Protein AF-A0A5C7DYI7-F1 (afdb_monomer_lite)

Organism: NCBI:txid488546

Sequence (52 aa):
MKKLEDIKAMSFEKKMQIQKQLFDFISNNDLENVKNLLKDYPIKESFYEAHF

Radius of gyration: 13.01 Å; chains: 1; bounding box: 25×35×26 Å

Foldseek 3Di:
DADPVVVVPDDPVVVVVLVVVLVVCVVVVVVVVNVVSCVHVPDPDDDDPPPD

pLDDT: mean 86.83, std 12.56, range [53.75, 98.06]

Structure (mmCIF, N/CA/C/O backbone):
data_AF-A0A5C7DYI7-F1
#
_entry.id   AF-A0A5C7DYI7-F1
#
loop_
_atom_site.group_PDB
_atom_site.id
_atom_site.type_symbol
_atom_site.label_atom_id
_atom_site.label_alt_id
_atom_site.label_comp_id
_atom_site.label_asym_id
_atom_site.label_entity_id
_atom_site.label_seq_id
_atom_site.pdbx_PDB_ins_code
_atom_site.Cartn_x
_atom_site.Cartn_y
_atom_site.Cartn_z
_atom_site.occupancy
_atom_site.B_iso_or_equiv
_atom_site.auth_seq_id
_atom_site.auth_comp_id
_atom_site.auth_asym_id
_atom_site.auth_atom_id
_atom_site.pdbx_PDB_model_num
ATOM 1 N N . MET A 1 1 ? -4.436 0.835 -11.658 1.00 84.31 1 MET A N 1
ATOM 2 C CA . MET A 1 1 ? -3.408 -0.228 -11.580 1.00 84.31 1 MET A CA 1
ATOM 3 C C . MET A 1 1 ? -2.127 0.238 -12.234 1.00 84.31 1 MET A C 1
ATOM 5 O O . MET A 1 1 ? -2.116 0.474 -13.439 1.00 84.31 1 MET A O 1
ATOM 9 N N . LYS A 1 2 ? -1.061 0.423 -11.450 1.00 84.19 2 LYS A N 1
ATOM 10 C CA . LYS A 1 2 ? 0.268 0.730 -11.990 1.00 84.19 2 LYS A CA 1
ATOM 11 C C . LYS A 1 2 ? 0.872 -0.514 -12.636 1.00 84.19 2 LYS A C 1
ATOM 13 O O . LYS A 1 2 ? 0.548 -1.638 -12.250 1.00 84.19 2 LYS A O 1
ATOM 18 N N . LYS A 1 3 ? 1.760 -0.311 -13.610 1.00 87.25 3 LYS A N 1
ATOM 19 C CA . LYS A 1 3 ? 2.499 -1.415 -14.225 1.00 87.25 3 LYS A CA 1
ATOM 20 C C . LYS A 1 3 ? 3.567 -1.936 -13.268 1.00 87.25 3 LYS A C 1
ATOM 22 O O . LYS A 1 3 ? 4.093 -1.195 -12.436 1.00 87.25 3 LYS A O 1
ATOM 27 N N . LEU A 1 4 ? 3.904 -3.216 -13.393 1.00 83.75 4 LEU A N 1
ATOM 28 C CA . LEU A 1 4 ? 4.909 -3.854 -12.542 1.00 83.75 4 LEU A CA 1
ATOM 29 C C . LEU A 1 4 ? 6.291 -3.218 -12.723 1.00 83.75 4 LEU A C 1
ATOM 31 O O . LEU A 1 4 ? 7.040 -3.108 -11.756 1.00 83.75 4 LEU A O 1
ATOM 35 N N . GLU A 1 5 ? 6.620 -2.774 -13.933 1.00 87.44 5 GLU A N 1
ATOM 36 C CA . GLU A 1 5 ? 7.876 -2.099 -14.265 1.00 87.44 5 GLU A CA 1
ATOM 37 C C . GLU A 1 5 ? 8.003 -0.775 -13.500 1.00 87.44 5 GLU A C 1
ATOM 39 O O . GLU A 1 5 ? 9.029 -0.527 -12.865 1.00 87.44 5 GLU A O 1
ATOM 44 N N . ASP A 1 6 ? 6.924 0.013 -13.452 1.00 88.69 6 ASP A N 1
ATOM 45 C CA . ASP A 1 6 ? 6.870 1.282 -12.717 1.00 88.69 6 ASP A CA 1
ATOM 46 C C . ASP A 1 6 ? 7.001 1.063 -11.201 1.00 88.69 6 ASP A C 1
ATOM 48 O O . ASP A 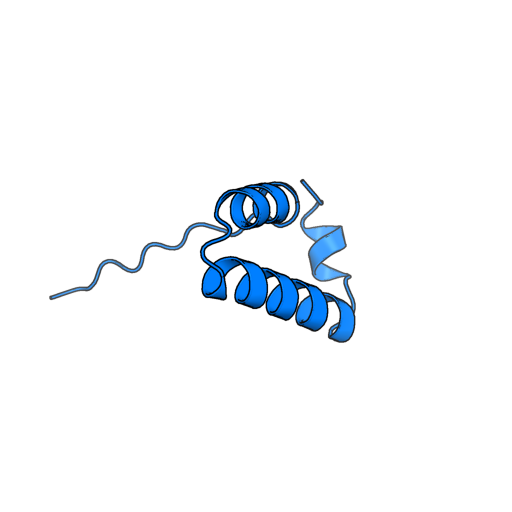1 6 ? 7.633 1.848 -10.491 1.00 88.69 6 ASP A O 1
ATOM 52 N N . ILE A 1 7 ? 6.420 -0.028 -10.686 1.00 86.06 7 ILE A N 1
ATOM 53 C CA . ILE A 1 7 ? 6.521 -0.407 -9.270 1.00 86.06 7 ILE A CA 1
ATOM 54 C C . ILE A 1 7 ? 7.938 -0.868 -8.924 1.00 86.06 7 ILE A C 1
ATOM 56 O O . ILE A 1 7 ? 8.474 -0.506 -7.873 1.00 86.06 7 ILE A O 1
ATOM 60 N N . LYS A 1 8 ? 8.583 -1.633 -9.808 1.00 85.88 8 LYS A N 1
ATOM 61 C CA . LYS A 1 8 ? 9.972 -2.066 -9.622 1.00 85.88 8 LYS A CA 1
ATOM 62 C C . LYS A 1 8 ? 10.926 -0.875 -9.605 1.00 85.88 8 LYS A C 1
ATOM 64 O O . LYS A 1 8 ? 11.773 -0.828 -8.713 1.00 85.88 8 LYS A O 1
ATOM 69 N N . ALA A 1 9 ? 10.723 0.090 -10.503 1.00 93.69 9 ALA A N 1
ATOM 70 C CA . ALA A 1 9 ? 11.536 1.297 -10.638 1.00 93.69 9 ALA A CA 1
ATOM 71 C C . ALA A 1 9 ? 11.348 2.329 -9.508 1.00 93.69 9 ALA A C 1
ATOM 73 O O . ALA A 1 9 ? 12.136 3.268 -9.406 1.00 93.69 9 ALA A O 1
ATOM 74 N N . MET A 1 10 ? 10.334 2.184 -8.643 1.00 93.31 10 MET A N 1
ATOM 75 C CA . MET A 1 10 ? 10.148 3.098 -7.513 1.00 93.31 10 MET A CA 1
ATOM 76 C C . MET A 1 10 ? 11.323 3.056 -6.532 1.00 93.31 10 MET A C 1
ATOM 78 O O . MET A 1 10 ? 11.818 1.980 -6.174 1.00 93.31 10 MET A O 1
ATOM 82 N N . SER A 1 11 ? 11.702 4.242 -6.046 1.00 96.06 11 SER A N 1
ATOM 83 C CA . SER A 1 11 ? 12.702 4.383 -4.992 1.00 96.06 11 SER A CA 1
ATOM 84 C C . SER A 1 11 ? 12.270 3.647 -3.726 1.00 96.06 11 SER A C 1
ATOM 86 O O . SER A 1 11 ? 11.078 3.474 -3.446 1.00 96.06 11 SER A O 1
ATOM 88 N N . PHE A 1 12 ? 13.259 3.223 -2.944 1.00 92.81 12 PHE A N 1
ATOM 89 C CA . PHE A 1 12 ? 13.027 2.561 -1.666 1.00 92.81 12 PHE A CA 1
ATOM 90 C C . PHE A 1 12 ? 12.162 3.416 -0.726 1.00 92.81 12 PHE A C 1
ATOM 92 O O . PHE A 1 12 ? 11.177 2.928 -0.178 1.00 92.81 12 PHE A O 1
ATOM 99 N N . GLU A 1 13 ? 12.457 4.713 -0.622 1.00 96.44 13 GLU A N 1
ATOM 100 C CA . GLU A 1 13 ? 11.694 5.664 0.198 1.00 96.44 13 GLU A CA 1
ATOM 101 C C . GLU A 1 13 ? 10.216 5.712 -0.192 1.00 96.44 13 GLU A C 1
ATOM 103 O O . GLU A 1 13 ? 9.338 5.677 0.671 1.00 96.44 13 GLU A O 1
ATOM 108 N N . LYS A 1 14 ? 9.922 5.725 -1.498 1.00 94.38 14 LYS A N 1
ATOM 109 C CA . LYS A 1 14 ? 8.543 5.763 -1.983 1.00 94.38 14 LYS A CA 1
ATOM 110 C C . LYS A 1 14 ? 7.800 4.464 -1.678 1.00 94.38 14 LYS A C 1
ATOM 112 O O . LYS A 1 14 ? 6.638 4.510 -1.285 1.00 94.38 14 LYS A O 1
ATOM 117 N N . LYS A 1 15 ? 8.475 3.314 -1.789 1.00 91.75 15 LYS A N 1
ATOM 118 C CA . LYS A 1 15 ? 7.920 2.013 -1.375 1.00 91.75 15 LYS A CA 1
ATOM 119 C C . LYS A 1 15 ? 7.606 1.996 0.124 1.00 91.75 15 LYS A C 1
ATOM 121 O O . LYS A 1 15 ? 6.524 1.561 0.503 1.00 91.75 15 LYS A O 1
ATOM 126 N N . MET A 1 16 ? 8.499 2.537 0.953 1.00 94.62 16 MET A N 1
ATOM 127 C CA . MET A 1 16 ? 8.307 2.616 2.404 1.00 94.62 16 MET A CA 1
ATOM 128 C C . MET A 1 16 ? 7.131 3.526 2.787 1.00 94.62 16 MET A C 1
ATOM 130 O O . MET A 1 16 ? 6.345 3.178 3.664 1.00 94.62 16 MET A O 1
ATOM 134 N N . GLN A 1 17 ? 6.957 4.658 2.098 1.00 95.94 17 GLN A N 1
ATOM 135 C CA . GLN A 1 17 ? 5.801 5.540 2.297 1.00 95.94 17 GLN A CA 1
ATOM 136 C C . GLN A 1 17 ? 4.478 4.844 1.955 1.00 95.94 17 GLN A C 1
ATOM 138 O O . GLN A 1 17 ? 3.538 4.910 2.742 1.00 95.94 17 GLN A O 1
ATOM 143 N N . ILE A 1 18 ? 4.418 4.138 0.820 1.00 94.19 18 ILE A N 1
ATOM 144 C CA . ILE A 1 18 ? 3.222 3.384 0.407 1.00 94.19 18 ILE A CA 1
ATOM 145 C C . ILE A 1 18 ? 2.910 2.272 1.416 1.00 94.19 18 ILE A C 1
ATOM 147 O O . ILE A 1 18 ? 1.756 2.090 1.794 1.00 94.19 18 ILE A O 1
ATOM 151 N N . GLN A 1 19 ? 3.934 1.553 1.886 1.00 92.81 19 GLN A N 1
ATOM 152 C CA . GLN A 1 19 ? 3.776 0.513 2.901 1.00 92.81 19 GLN A CA 1
ATOM 153 C C . GLN A 1 19 ? 3.238 1.092 4.214 1.00 92.81 19 GLN A C 1
ATOM 155 O O . GLN A 1 19 ? 2.288 0.546 4.768 1.00 92.81 19 GLN A O 1
ATOM 160 N N . LYS A 1 20 ? 3.800 2.211 4.689 1.00 96.44 20 LYS A N 1
ATOM 161 C CA . LYS A 1 20 ? 3.317 2.899 5.892 1.00 96.44 20 LYS A CA 1
ATOM 162 C C . LYS A 1 20 ? 1.852 3.316 5.745 1.00 96.44 20 LYS A C 1
ATOM 164 O O . LYS A 1 20 ? 1.052 3.002 6.613 1.00 96.44 20 LYS A O 1
ATOM 169 N N . GLN A 1 21 ? 1.495 3.929 4.618 1.00 96.44 21 GLN A N 1
ATOM 170 C CA . GLN A 1 21 ? 0.118 4.330 4.332 1.00 96.44 21 GLN A CA 1
ATOM 171 C C . GLN A 1 21 ? -0.851 3.135 4.349 1.00 96.44 21 GLN A C 1
ATOM 173 O O . GLN A 1 21 ? -1.937 3.230 4.914 1.00 96.44 21 GLN A O 1
ATOM 178 N N . LEU A 1 22 ? -0.462 1.996 3.765 1.00 95.12 22 LEU A N 1
ATOM 179 C CA . LEU A 1 22 ? -1.273 0.778 3.808 1.00 95.12 22 LEU A CA 1
ATOM 180 C C . LEU A 1 22 ? -1.458 0.269 5.247 1.00 95.12 22 LEU A C 1
ATOM 182 O O . LEU A 1 22 ? -2.576 -0.079 5.624 1.00 95.12 22 LEU A O 1
ATOM 186 N N . PHE A 1 23 ? -0.393 0.249 6.055 1.00 95.50 23 PHE A N 1
ATOM 187 C CA . PHE A 1 23 ? -0.487 -0.130 7.468 1.00 95.50 23 PHE A CA 1
ATOM 188 C C . PHE A 1 23 ? -1.381 0.815 8.266 1.00 95.50 23 PHE A C 1
ATOM 190 O O . PHE A 1 23 ? -2.156 0.339 9.094 1.00 95.50 23 PHE A O 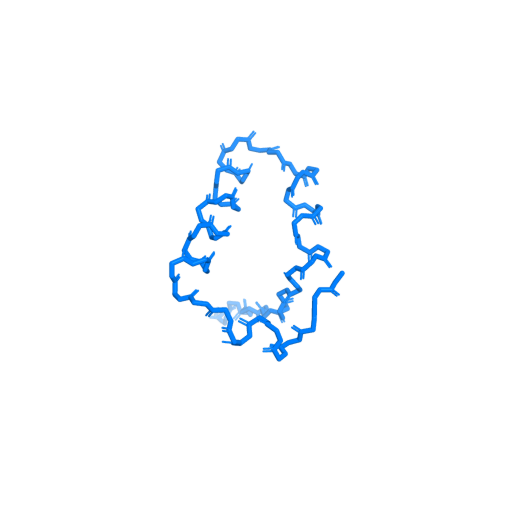1
ATOM 197 N N . ASP A 1 24 ? -1.319 2.119 8.002 1.00 98.06 24 ASP A N 1
ATOM 198 C CA . ASP A 1 24 ? -2.175 3.106 8.658 1.00 98.06 24 ASP A CA 1
ATOM 199 C C . ASP A 1 24 ? -3.654 2.850 8.323 1.00 98.06 24 ASP A C 1
ATOM 201 O O . ASP A 1 24 ? -4.494 2.850 9.222 1.00 98.06 24 ASP A O 1
ATOM 205 N N . PHE A 1 25 ? -3.992 2.545 7.064 1.00 97.62 25 PHE A N 1
ATOM 206 C CA . PHE A 1 25 ? -5.367 2.181 6.697 1.00 97.62 25 PHE A CA 1
ATOM 207 C C . PHE A 1 25 ? -5.836 0.891 7.380 1.00 97.62 25 PHE A C 1
ATOM 209 O O . PHE A 1 25 ? -6.935 0.857 7.929 1.00 97.62 25 PHE A O 1
ATOM 216 N N . ILE A 1 26 ? -4.999 -0.153 7.405 1.00 95.56 26 ILE A N 1
ATOM 217 C CA . ILE A 1 26 ? -5.328 -1.428 8.066 1.00 95.56 26 ILE A CA 1
AT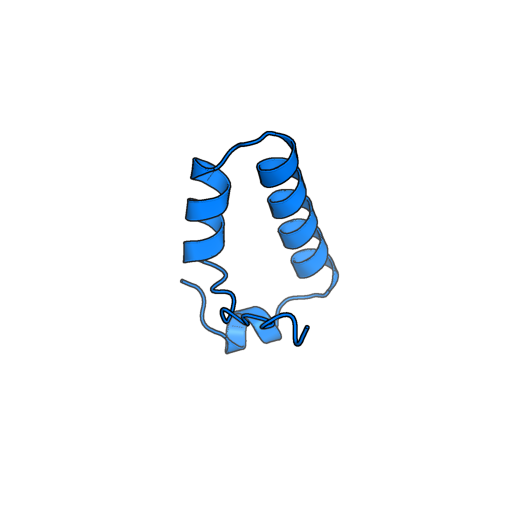OM 218 C C . ILE A 1 26 ? -5.539 -1.221 9.569 1.00 95.56 26 ILE A C 1
ATOM 220 O O . ILE A 1 26 ? -6.522 -1.703 10.126 1.00 95.56 26 ILE A O 1
ATOM 224 N N . SER A 1 27 ? -4.644 -0.475 10.217 1.00 96.94 27 SER A N 1
ATOM 225 C CA . SER A 1 27 ? -4.680 -0.238 11.666 1.00 96.94 27 SER A CA 1
ATOM 226 C C . SER A 1 27 ? -5.917 0.553 12.092 1.00 96.94 27 SER A C 1
ATOM 228 O O . SER A 1 27 ? -6.421 0.363 13.194 1.00 96.94 27 SER A O 1
ATOM 230 N N . ASN A 1 28 ? -6.432 1.402 11.200 1.00 97.88 28 ASN A N 1
ATOM 231 C CA . ASN A 1 28 ? -7.659 2.168 11.404 1.00 97.88 28 ASN A CA 1
ATOM 232 C C . ASN A 1 28 ? -8.926 1.453 10.895 1.00 97.88 28 ASN A C 1
ATOM 234 O O . ASN A 1 28 ? -10.002 2.045 10.920 1.00 97.88 28 ASN A O 1
ATOM 238 N N . ASN A 1 29 ? -8.821 0.198 10.436 1.00 95.94 29 ASN A N 1
ATOM 239 C CA . ASN A 1 29 ? -9.919 -0.564 9.829 1.00 95.94 29 ASN A CA 1
ATOM 240 C C . ASN A 1 29 ? -10.586 0.158 8.634 1.00 95.94 29 ASN A C 1
ATOM 242 O O . ASN A 1 29 ? -11.774 -0.013 8.357 1.00 95.94 29 ASN A O 1
ATOM 246 N N . ASP A 1 30 ? -9.815 0.966 7.905 1.00 97.75 30 ASP A N 1
ATOM 247 C CA . ASP A 1 30 ? -10.265 1.714 6.732 1.00 97.75 30 ASP A CA 1
ATOM 248 C C . ASP A 1 30 ? -10.184 0.835 5.475 1.00 97.75 30 ASP A C 1
ATOM 250 O O . ASP A 1 30 ? -9.304 0.957 4.615 1.00 97.75 30 ASP A O 1
ATOM 254 N N . LEU A 1 31 ? -11.108 -0.122 5.395 1.00 94.75 31 LEU A N 1
ATOM 255 C CA . LEU A 1 31 ? -11.139 -1.128 4.333 1.00 94.75 31 LEU A CA 1
ATOM 256 C C . LEU A 1 31 ? -11.360 -0.520 2.939 1.00 94.75 31 LEU A C 1
ATOM 258 O O . LEU A 1 31 ? -10.913 -1.088 1.938 1.00 94.75 31 LEU A O 1
ATOM 262 N N . GLU A 1 32 ? -12.033 0.630 2.855 1.00 96.56 32 GLU A N 1
ATOM 263 C CA . GLU A 1 32 ? -12.282 1.314 1.587 1.00 96.56 32 GLU A CA 1
ATOM 264 C C . GLU A 1 32 ? -10.977 1.853 0.995 1.00 96.56 32 GLU A C 1
ATOM 266 O O . GLU A 1 32 ? -10.668 1.592 -0.175 1.00 96.56 32 GLU A O 1
ATOM 271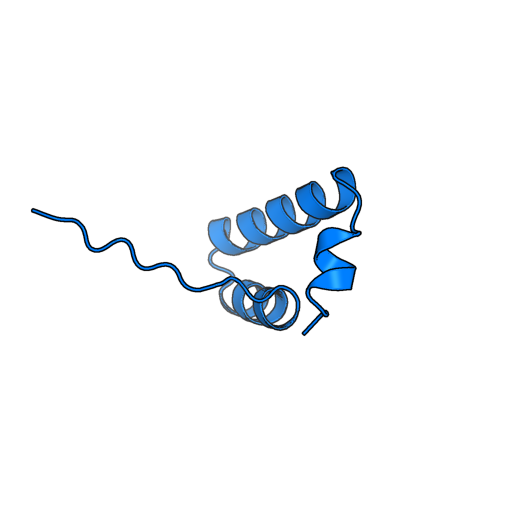 N N . ASN A 1 33 ? -10.156 2.515 1.812 1.00 96.25 33 ASN A N 1
ATOM 272 C CA . ASN A 1 33 ? -8.869 3.024 1.357 1.00 96.25 33 ASN A CA 1
ATOM 273 C C . ASN A 1 33 ? -7.824 1.925 1.145 1.00 96.25 33 ASN A C 1
ATOM 275 O O . ASN A 1 33 ? -7.038 2.028 0.198 1.00 96.25 33 ASN A O 1
ATOM 279 N N . VAL A 1 34 ? -7.870 0.823 1.907 1.00 94.44 34 VAL A N 1
ATOM 280 C CA . VAL A 1 34 ? -7.092 -0.388 1.583 1.00 94.44 34 VAL A CA 1
ATOM 281 C C . VAL A 1 34 ? -7.432 -0.869 0.172 1.00 94.44 34 VAL A C 1
ATOM 283 O O . VAL A 1 34 ? -6.544 -1.008 -0.673 1.00 94.44 34 VAL A O 1
ATOM 286 N N . LYS A 1 35 ? -8.721 -1.070 -0.127 1.00 92.56 35 LYS A N 1
ATOM 287 C CA . LYS A 1 35 ? -9.165 -1.544 -1.444 1.00 92.56 35 LYS A CA 1
ATOM 288 C C . LYS A 1 35 ? -8.752 -0.585 -2.558 1.00 92.56 35 LYS A C 1
ATOM 290 O O . LYS A 1 35 ? -8.326 -1.033 -3.621 1.00 92.56 35 LYS A O 1
ATOM 295 N N . ASN A 1 36 ? -8.871 0.721 -2.332 1.00 94.38 36 ASN A N 1
ATOM 296 C CA . ASN A 1 36 ? -8.478 1.727 -3.315 1.00 94.38 36 ASN A CA 1
ATOM 297 C C . ASN A 1 36 ? -6.969 1.718 -3.581 1.00 94.38 36 ASN A C 1
ATOM 299 O O . ASN A 1 36 ? -6.574 1.766 -4.743 1.00 94.38 36 ASN A O 1
ATOM 303 N N . LEU A 1 37 ? -6.133 1.565 -2.551 1.00 93.69 37 LEU A N 1
ATOM 304 C CA . LEU A 1 37 ? -4.681 1.475 -2.713 1.00 93.69 37 LEU A CA 1
ATOM 305 C C . LEU A 1 37 ? -4.274 0.216 -3.496 1.00 93.69 37 LEU A C 1
ATOM 307 O O . LEU A 1 37 ? -3.472 0.294 -4.428 1.00 93.69 37 LEU A O 1
ATOM 311 N N . LEU A 1 38 ? -4.868 -0.939 -3.182 1.00 90.25 38 LEU A N 1
ATOM 312 C CA . LEU A 1 38 ? -4.551 -2.209 -3.847 1.00 90.25 38 LEU A CA 1
ATOM 313 C C . LEU A 1 38 ? -4.949 -2.246 -5.334 1.00 90.25 38 LEU A C 1
ATOM 315 O O . LEU A 1 38 ? -4.353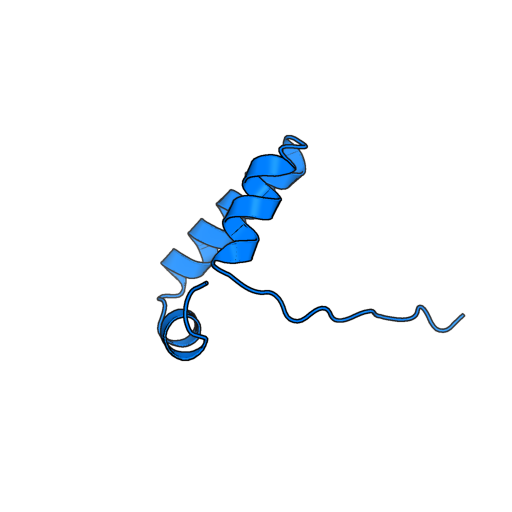 -3.001 -6.101 1.00 90.25 38 LEU A O 1
ATOM 319 N N . LYS A 1 39 ? -5.880 -1.388 -5.786 1.00 90.25 39 LYS A N 1
ATOM 320 C CA . LYS A 1 39 ? -6.160 -1.208 -7.226 1.00 90.25 39 LYS A CA 1
ATOM 321 C C . LYS A 1 39 ? -4.947 -0.690 -7.990 1.00 90.25 39 LYS A C 1
ATOM 323 O O . LYS A 1 39 ? -4.821 -0.963 -9.183 1.00 90.25 39 LYS A O 1
ATOM 328 N N . ASP A 1 40 ? -4.088 0.092 -7.344 1.00 90.31 40 ASP A N 1
ATOM 329 C CA . ASP A 1 40 ? -2.902 0.676 -7.967 1.00 90.31 40 ASP A CA 1
ATOM 330 C C . ASP A 1 40 ? -1.635 -0.127 -7.723 1.00 90.31 40 ASP A C 1
ATOM 332 O O . ASP A 1 40 ? -0.769 -0.143 -8.599 1.00 90.31 4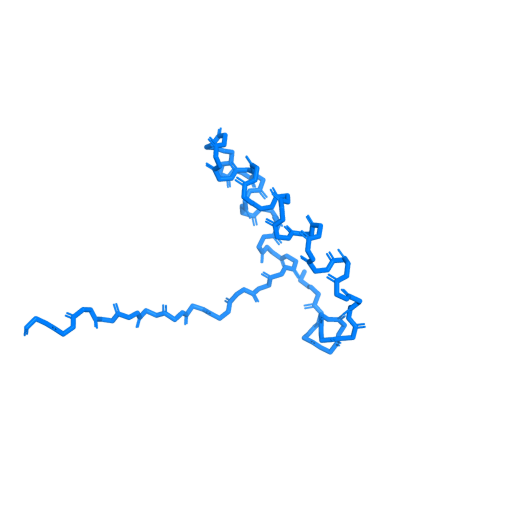0 ASP A O 1
ATOM 336 N N . TYR A 1 41 ? -1.573 -0.847 -6.607 1.00 87.44 41 TYR A N 1
ATOM 337 C CA . TYR A 1 41 ? -0.461 -1.711 -6.229 1.00 87.44 41 TYR A CA 1
ATOM 338 C C . TYR A 1 41 ? -0.959 -3.153 -6.096 1.00 87.44 41 TYR A C 1
ATOM 340 O O . TYR A 1 41 ? -1.184 -3.621 -4.979 1.00 87.44 41 TYR A O 1
ATOM 348 N N . PRO A 1 42 ? -1.170 -3.855 -7.224 1.00 76.12 42 PRO A N 1
ATOM 349 C CA . PRO A 1 42 ? -1.669 -5.218 -7.194 1.00 76.12 42 PRO A CA 1
ATOM 350 C C . PRO A 1 42 ? -0.653 -6.100 -6.470 1.00 76.12 42 PRO A C 1
ATOM 352 O O . PRO A 1 42 ? 0.516 -6.188 -6.857 1.00 76.12 42 PRO A O 1
ATOM 355 N N . ILE A 1 43 ? -1.106 -6.750 -5.408 1.00 73.00 43 ILE A N 1
ATOM 356 C CA . ILE A 1 43 ? -0.325 -7.758 -4.704 1.00 73.00 43 ILE A CA 1
ATOM 357 C C . ILE A 1 43 ? -0.613 -9.088 -5.396 1.00 73.00 43 ILE A C 1
ATOM 359 O O . ILE A 1 43 ? -1.764 -9.395 -5.704 1.00 73.00 43 ILE A O 1
ATOM 363 N N . LYS A 1 44 ? 0.425 -9.886 -5.661 1.00 70.44 44 LYS A N 1
ATOM 364 C CA . LYS A 1 44 ? 0.200 -11.293 -5.999 1.00 70.44 44 LYS A CA 1
ATOM 365 C C . LYS A 1 44 ? -0.371 -11.963 -4.759 1.00 70.44 44 LYS A C 1
ATOM 367 O O . LYS A 1 44 ? 0.329 -12.062 -3.752 1.00 70.44 44 LYS A O 1
ATOM 372 N N . GLU A 1 45 ? -1.617 -12.409 -4.838 1.00 65.50 45 GLU A N 1
ATOM 373 C CA . GLU A 1 45 ? -2.182 -13.275 -3.812 1.00 65.50 45 GLU A CA 1
ATOM 374 C C . GLU A 1 45 ? -1.267 -14.496 -3.676 1.00 65.50 45 GLU A C 1
ATOM 376 O O . GLU A 1 45 ? -1.013 -15.222 -4.639 1.00 65.50 45 GLU A O 1
ATOM 381 N N . SER A 1 46 ? -0.689 -14.661 -2.490 1.00 61.97 46 SER A N 1
ATOM 382 C CA . SER A 1 46 ? 0.048 -15.861 -2.119 1.00 61.97 46 SER A CA 1
ATOM 383 C C . SER A 1 46 ? -0.636 -16.413 -0.883 1.00 61.97 46 SER A C 1
ATOM 385 O O . SER A 1 46 ? -0.574 -15.832 0.198 1.00 61.97 46 SER A O 1
ATOM 387 N N . PHE A 1 47 ? -1.378 -17.497 -1.082 1.00 58.81 47 PHE A N 1
ATOM 388 C CA . PHE A 1 47 ? -2.007 -18.233 -0.002 1.00 58.81 47 PHE A CA 1
ATOM 389 C C . PHE A 1 47 ? -0.977 -19.235 0.506 1.00 58.81 47 PHE A C 1
ATOM 391 O O . PHE A 1 47 ? -0.596 -20.157 -0.213 1.00 58.81 47 PHE A O 1
ATOM 398 N N . TYR A 1 48 ? -0.489 -19.026 1.724 1.00 61.88 48 TYR A N 1
ATOM 399 C CA . TYR A 1 48 ? 0.197 -20.087 2.446 1.00 61.88 48 TYR A CA 1
ATOM 400 C C . TYR A 1 48 ? -0.895 -20.990 3.009 1.00 61.88 48 TYR A C 1
ATOM 402 O O . TYR A 1 48 ? -1.544 -20.632 3.992 1.00 61.88 48 TYR A O 1
ATOM 410 N N . GLU A 1 49 ? -1.140 -22.136 2.370 1.00 63.00 49 GLU A N 1
ATOM 411 C CA . GLU A 1 49 ? -1.809 -23.222 3.079 1.00 63.00 49 GLU A CA 1
ATOM 412 C C . GLU A 1 49 ? -0.931 -23.561 4.282 1.00 63.00 49 GLU A C 1
ATOM 414 O O . GLU A 1 49 ? 0.240 -23.920 4.139 1.00 63.00 49 GLU A O 1
ATOM 419 N N . ALA A 1 50 ? -1.473 -23.375 5.483 1.00 64.44 50 ALA A N 1
ATOM 420 C CA . ALA A 1 50 ? -0.851 -23.924 6.670 1.00 64.44 50 ALA A CA 1
ATOM 421 C C . ALA A 1 50 ? -0.881 -25.448 6.507 1.00 64.44 50 ALA A C 1
ATOM 423 O O . ALA A 1 50 ? -1.935 -26.067 6.634 1.00 64.44 50 ALA A O 1
ATOM 424 N N . HIS A 1 51 ? 0.255 -26.048 6.152 1.00 58.66 51 HIS A N 1
ATOM 425 C CA . HIS A 1 51 ? 0.421 -27.491 6.256 1.00 58.66 51 HIS A CA 1
ATOM 426 C C . HIS A 1 51 ? 0.388 -27.840 7.751 1.00 58.66 51 HIS A C 1
ATOM 428 O O . HIS A 1 51 ? 1.321 -27.504 8.481 1.00 58.66 51 HIS A O 1
ATOM 434 N N . PHE A 1 52 ? -0.732 -28.420 8.189 1.00 53.75 52 PHE A N 1
ATOM 435 C CA . PHE A 1 52 ? -0.924 -29.003 9.519 1.00 53.75 52 PHE A CA 1
ATOM 436 C C . PHE A 1 52 ? -0.449 -30.456 9.541 1.00 53.75 52 PHE A C 1
ATOM 438 O O . PHE A 1 52 ? -0.694 -31.164 8.536 1.00 53.75 52 PHE A O 1
#

Secondary structure (DSSP, 8-state):
---HHHHHHS-HHHHHHHHHHHHHHHHTT-HHHHHHHHTTS-----------